Protein AF-B9SK43-F1 (afdb_monomer_lite)

Organism: Ricinus communis (NCBI:txid3988)

Radius of gyration: 31.74 Å; chains: 1; bounding box: 87×29×84 Å

Secondary structure (DSSP, 8-state):
------------------------------------------TTTHHHHHHHHHHHHHHHHHHHHHHHHHHHHHHHHSPPPHHHHHHHHHHHHT---SS---TTTTTS-GGGHHHHHHHHHHHHHHHS-------

pLDDT: mean 72.85, std 18.29, range [38.72, 96.38]

Sequence (135 aa):
MNATTNFIEDNNDPESDCDTNTDGGERNPLSSSKRDVEQQSSSSSSEEEEDEEEERVREASESAILRAFREDENRRNAPLSQENATRVIEAMRGISFSDYTPDWAGRVPQDQWIHRLRALRSQQQILSPNTSLHN

Structure (mmCIF, N/CA/C/O backbone):
data_AF-B9SK43-F1
#
_entry.id   AF-B9SK43-F1
#
loop_
_atom_site.group_PDB
_atom_site.id
_atom_site.type_symbol
_atom_site.label_atom_id
_atom_site.label_alt_id
_atom_site.label_comp_id
_atom_site.label_asym_id
_atom_site.label_entity_id
_atom_site.label_seq_id
_atom_site.pdbx_PDB_ins_code
_atom_site.Cartn_x
_atom_site.Cartn_y
_atom_site.Cartn_z
_atom_site.occupancy
_atom_site.B_iso_or_equiv
_atom_site.auth_seq_id
_atom_site.auth_comp_id
_atom_site.auth_asym_id
_atom_site.auth_atom_id
_atom_site.pdbx_PDB_model_num
ATOM 1 N N . MET A 1 1 ? -46.917 -17.818 -17.321 1.00 38.72 1 MET A N 1
ATOM 2 C CA . MET A 1 1 ? -46.640 -17.096 -18.583 1.00 38.72 1 MET A CA 1
ATOM 3 C C . MET A 1 1 ? -46.056 -15.759 -18.150 1.00 38.72 1 MET A C 1
ATOM 5 O O . MET A 1 1 ? -46.758 -15.080 -17.424 1.00 38.72 1 MET A O 1
ATOM 9 N N . ASN A 1 2 ? -44.813 -15.353 -18.375 1.00 51.56 2 ASN A N 1
ATOM 10 C CA . ASN A 1 2 ? -43.664 -15.785 -19.169 1.00 51.56 2 ASN A CA 1
ATOM 11 C C . ASN A 1 2 ? -42.396 -15.331 -18.407 1.00 51.56 2 ASN A C 1
ATOM 13 O O . ASN A 1 2 ? -42.328 -14.206 -17.926 1.00 51.56 2 ASN A O 1
ATOM 17 N N . ALA A 1 3 ? -41.413 -16.219 -18.260 1.00 46.12 3 ALA A N 1
ATOM 18 C CA . ALA A 1 3 ? -40.099 -15.863 -17.741 1.00 46.12 3 ALA A CA 1
ATOM 19 C C . ALA A 1 3 ? -39.274 -15.291 -18.898 1.00 46.12 3 ALA A C 1
ATOM 21 O O . ALA A 1 3 ? -39.024 -16.003 -19.868 1.00 46.12 3 ALA A O 1
ATOM 22 N N . THR A 1 4 ? -38.865 -14.028 -18.807 1.00 53.75 4 THR A N 1
ATOM 23 C CA . THR A 1 4 ? -37.894 -13.449 -19.741 1.00 53.75 4 THR A CA 1
ATOM 24 C C . THR A 1 4 ? -36.519 -13.533 -19.095 1.00 53.75 4 THR A C 1
ATOM 26 O O . THR A 1 4 ? -36.131 -12.687 -18.294 1.00 53.75 4 THR A O 1
ATOM 29 N N . THR A 1 5 ? -35.815 -14.613 -19.419 1.00 61.22 5 THR A N 1
ATOM 30 C CA . THR A 1 5 ? -34.363 -14.699 -19.301 1.00 61.22 5 THR A CA 1
ATOM 31 C C . THR A 1 5 ? -33.770 -13.920 -20.471 1.00 61.22 5 THR A C 1
ATOM 33 O O . THR A 1 5 ? -33.931 -14.320 -21.619 1.00 61.22 5 THR A O 1
ATOM 36 N N . ASN A 1 6 ? -33.138 -12.782 -20.192 1.00 62.97 6 ASN A N 1
ATOM 37 C CA . ASN A 1 6 ? -32.307 -12.093 -21.174 1.00 62.97 6 ASN A CA 1
ATOM 38 C C . ASN A 1 6 ? -30.853 -12.308 -20.768 1.00 62.97 6 ASN A C 1
ATOM 40 O O . ASN A 1 6 ? -30.247 -11.504 -20.064 1.00 62.97 6 ASN A O 1
ATOM 44 N N . PHE A 1 7 ? -30.352 -13.464 -21.187 1.00 55.09 7 PHE A N 1
ATOM 45 C CA . PHE A 1 7 ? -28.941 -13.774 -21.309 1.00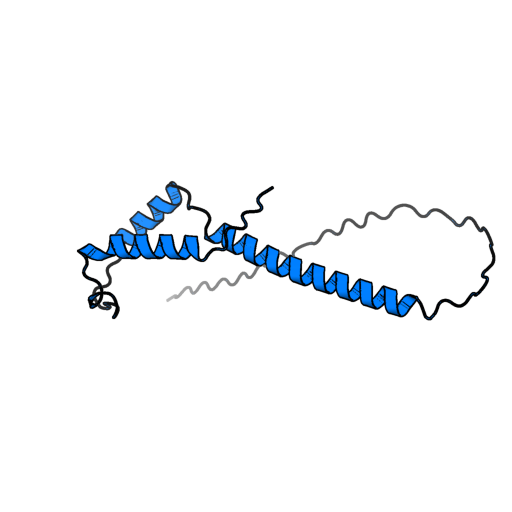 55.09 7 PHE A CA 1
ATOM 46 C C . PHE A 1 7 ? -28.447 -13.033 -22.556 1.00 55.09 7 PHE A C 1
ATOM 48 O O . PHE A 1 7 ? -28.763 -13.433 -23.674 1.00 55.09 7 PHE A O 1
ATOM 55 N N . ILE A 1 8 ? -27.778 -11.899 -22.367 1.00 61.72 8 ILE A N 1
ATOM 56 C CA . ILE A 1 8 ? -27.056 -11.215 -23.442 1.00 61.72 8 ILE A CA 1
ATOM 57 C C . ILE A 1 8 ? -25.579 -11.407 -23.125 1.00 61.72 8 ILE A C 1
ATOM 59 O O . ILE A 1 8 ? -24.981 -10.662 -22.351 1.00 61.72 8 ILE A O 1
ATOM 63 N N . GLU A 1 9 ? -25.042 -12.494 -23.673 1.00 62.62 9 GLU A N 1
ATOM 64 C CA . GLU A 1 9 ? -23.652 -12.546 -24.099 1.00 62.62 9 GLU A CA 1
ATOM 65 C C . GLU A 1 9 ? -23.506 -11.554 -25.250 1.00 62.62 9 GLU A C 1
ATOM 67 O O . GLU A 1 9 ? -24.025 -11.784 -26.335 1.00 62.62 9 GLU A O 1
ATOM 72 N N . ASP A 1 10 ? -22.794 -10.463 -25.007 1.00 58.03 10 ASP A N 1
ATOM 73 C CA . ASP A 1 10 ? -22.060 -9.778 -26.062 1.00 58.03 10 ASP A CA 1
ATOM 74 C C . ASP A 1 10 ? -20.619 -9.657 -25.566 1.00 58.03 10 ASP A C 1
ATOM 76 O O . ASP A 1 10 ? -20.196 -8.657 -24.986 1.00 58.03 10 ASP A O 1
ATOM 80 N N . ASN A 1 11 ? -19.871 -10.748 -25.759 1.00 63.91 11 ASN A N 1
ATOM 81 C CA . ASN A 1 11 ? -18.424 -10.682 -25.924 1.00 63.91 11 ASN A CA 1
ATOM 82 C C . ASN A 1 11 ? -18.170 -9.935 -27.233 1.00 63.91 11 ASN A C 1
ATOM 84 O O . ASN A 1 11 ? -17.990 -10.544 -28.283 1.00 63.91 11 ASN A O 1
ATOM 88 N N . ASN A 1 12 ? -18.222 -8.611 -27.168 1.00 60.72 12 ASN A N 1
ATOM 89 C CA . ASN A 1 12 ? -17.726 -7.761 -28.229 1.00 60.72 12 ASN A CA 1
ATOM 90 C C . ASN A 1 12 ? -16.335 -7.315 -27.785 1.00 60.72 12 ASN A C 1
ATOM 92 O O . ASN A 1 12 ? -16.181 -6.302 -27.106 1.00 60.72 12 ASN A O 1
ATOM 96 N N . ASP A 1 13 ? -15.359 -8.179 -28.053 1.00 62.16 13 ASP A N 1
ATOM 97 C CA . ASP A 1 13 ? -13.941 -7.846 -28.023 1.00 62.16 13 ASP A CA 1
ATOM 98 C C . ASP A 1 13 ? -13.688 -6.967 -29.253 1.00 62.16 13 ASP A C 1
ATOM 100 O O . ASP A 1 13 ? -13.789 -7.474 -30.375 1.00 62.16 13 ASP A O 1
ATOM 104 N N . PRO A 1 14 ? -13.492 -5.643 -29.113 1.00 66.25 14 PRO A N 1
ATOM 105 C CA . PRO A 1 14 ? -13.104 -4.852 -30.260 1.00 66.25 14 PRO A CA 1
ATOM 106 C C . PRO A 1 14 ? -11.684 -5.278 -30.626 1.00 66.25 14 PRO A C 1
ATOM 108 O O . PRO A 1 14 ? -10.734 -4.925 -29.928 1.00 66.25 14 PRO A O 1
ATOM 111 N N . GLU A 1 15 ? -11.580 -6.054 -31.709 1.00 63.50 15 GLU A N 1
ATOM 112 C CA . GLU A 1 15 ? -10.355 -6.318 -32.461 1.00 63.50 15 GLU A CA 1
ATOM 113 C C . GLU A 1 15 ? -9.440 -5.092 -32.356 1.00 63.50 15 GLU A C 1
ATOM 115 O O . GLU A 1 15 ? -9.763 -3.992 -32.811 1.00 63.50 15 GLU A O 1
ATOM 120 N N . SER A 1 16 ? -8.331 -5.267 -31.643 1.00 62.16 16 SER A N 1
ATOM 121 C CA . SER A 1 16 ? -7.291 -4.260 -31.535 1.00 62.16 16 SER A CA 1
ATOM 122 C C . SER A 1 16 ? -6.633 -4.146 -32.905 1.00 62.16 16 SER A C 1
ATOM 124 O O . SER A 1 16 ? -5.641 -4.827 -33.166 1.00 62.16 16 SER A O 1
ATOM 126 N N . ASP A 1 17 ? -7.171 -3.278 -33.759 1.00 62.00 17 ASP A N 1
ATOM 127 C CA . ASP A 1 17 ? -6.539 -2.843 -35.001 1.00 62.00 17 ASP A CA 1
ATOM 128 C C . ASP A 1 17 ? -5.198 -2.181 -34.655 1.00 62.00 17 ASP A C 1
ATOM 130 O O . ASP A 1 17 ? -5.093 -0.990 -34.352 1.00 62.00 17 ASP A O 1
ATOM 134 N N . CYS A 1 18 ? -4.132 -2.980 -34.638 1.00 59.94 18 CYS A N 1
ATOM 135 C CA . CYS A 1 18 ? -2.781 -2.461 -34.661 1.00 59.94 18 CYS A CA 1
ATOM 136 C C . CYS A 1 18 ? -2.532 -1.901 -36.065 1.00 59.94 18 CYS A C 1
ATOM 138 O O . CYS A 1 18 ? -2.024 -2.593 -36.947 1.00 59.94 18 CYS A O 1
ATOM 140 N N . ASP A 1 19 ? -2.888 -0.632 -36.267 1.00 54.50 19 ASP A N 1
ATOM 141 C CA . ASP A 1 19 ? -2.465 0.153 -37.422 1.00 54.50 19 ASP A CA 1
ATOM 142 C C . ASP A 1 19 ? -0.936 0.301 -37.391 1.00 54.50 19 ASP A C 1
ATOM 144 O O . ASP A 1 19 ? -0.361 1.295 -36.934 1.00 54.50 19 ASP A O 1
ATOM 148 N N . THR A 1 20 ? -0.236 -0.724 -37.876 1.00 61.38 20 THR A N 1
ATOM 149 C CA . THR A 1 20 ? 1.158 -0.600 -38.271 1.00 61.38 20 THR A CA 1
ATOM 150 C C . THR A 1 20 ? 1.185 0.323 -39.478 1.00 61.38 20 THR A C 1
ATOM 152 O O . THR A 1 20 ? 0.978 -0.115 -40.611 1.00 61.38 20 THR A O 1
ATOM 155 N N . ASN A 1 21 ? 1.442 1.609 -39.241 1.00 56.91 21 ASN A N 1
ATOM 156 C CA . ASN A 1 21 ? 1.820 2.551 -40.286 1.00 56.91 21 ASN A CA 1
ATOM 157 C C . ASN A 1 21 ? 3.168 2.108 -40.878 1.00 56.91 21 ASN A C 1
ATOM 159 O O . ASN A 1 21 ? 4.231 2.606 -40.517 1.00 56.91 21 ASN A O 1
ATOM 163 N N . THR A 1 22 ? 3.121 1.121 -41.769 1.00 55.47 22 THR A N 1
ATOM 164 C CA . THR A 1 22 ? 4.174 0.829 -42.736 1.00 55.47 22 THR A CA 1
ATOM 165 C C . THR A 1 22 ? 3.917 1.728 -43.937 1.00 55.47 22 THR A C 1
ATOM 167 O O . THR A 1 22 ? 3.379 1.304 -44.956 1.00 55.47 22 THR A O 1
ATOM 170 N N . ASP A 1 23 ? 4.250 3.012 -43.788 1.00 49.38 23 ASP A N 1
ATOM 171 C CA . ASP A 1 23 ? 4.271 3.928 -44.924 1.00 49.38 23 ASP A CA 1
ATOM 172 C C . ASP A 1 23 ? 5.460 3.562 -45.815 1.00 49.38 23 ASP A C 1
ATOM 174 O O . ASP A 1 23 ? 6.631 3.765 -45.486 1.00 49.38 23 ASP A O 1
ATOM 178 N N . GLY A 1 24 ? 5.130 2.897 -46.917 1.00 51.69 24 GLY A N 1
ATOM 179 C CA . GLY A 1 24 ? 6.046 2.557 -47.981 1.00 51.69 24 GLY A CA 1
ATOM 180 C C . GLY A 1 24 ? 6.213 3.723 -48.950 1.00 51.69 24 GLY A C 1
ATOM 181 O O . GLY A 1 24 ? 5.319 4.022 -49.733 1.00 51.69 24 GLY A O 1
ATOM 182 N N . GLY A 1 25 ? 7.420 4.273 -48.990 1.00 45.25 25 GLY A N 1
ATOM 183 C CA . GLY A 1 25 ? 7.949 5.110 -50.067 1.00 45.25 25 GLY A CA 1
ATOM 184 C C . GLY A 1 25 ? 9.378 5.500 -49.683 1.00 45.25 25 GLY A C 1
ATOM 185 O O . GLY A 1 25 ? 9.602 5.957 -48.579 1.00 45.25 25 GLY A O 1
ATOM 186 N N . GLU A 1 26 ? 10.438 5.293 -50.454 1.00 48.88 26 GLU A N 1
ATOM 187 C CA . GLU A 1 26 ? 10.560 5.227 -51.899 1.00 48.88 26 GLU A CA 1
ATOM 188 C C . GLU A 1 26 ? 11.718 4.290 -52.278 1.00 48.88 26 GLU A C 1
ATOM 190 O O . GLU A 1 26 ? 12.754 4.201 -51.617 1.00 48.88 26 GLU A O 1
ATOM 195 N N . ARG A 1 27 ? 11.538 3.581 -53.391 1.00 50.94 27 ARG A N 1
ATOM 196 C CA . ARG A 1 27 ? 12.574 2.778 -54.039 1.00 50.94 27 ARG A CA 1
ATOM 197 C C . ARG A 1 27 ? 13.626 3.718 -54.623 1.00 50.94 27 ARG A C 1
ATOM 199 O O . ARG A 1 27 ? 13.326 4.406 -55.594 1.00 50.94 27 ARG A O 1
ATOM 206 N N . ASN A 1 28 ? 14.856 3.686 -54.115 1.00 53.47 28 ASN A N 1
ATOM 207 C CA . ASN A 1 28 ? 15.990 4.293 -54.813 1.00 53.47 28 ASN A CA 1
ATOM 208 C C . ASN A 1 28 ? 16.762 3.207 -55.594 1.00 53.47 28 ASN A C 1
ATOM 210 O O . ASN A 1 28 ? 17.119 2.180 -55.010 1.00 53.47 28 ASN A O 1
ATOM 214 N N . PRO A 1 29 ? 16.979 3.370 -56.913 1.00 50.28 29 PRO A N 1
ATOM 215 C CA . PRO A 1 29 ? 17.584 2.346 -57.755 1.00 50.28 29 PRO A CA 1
ATOM 216 C C . PRO A 1 29 ? 19.106 2.257 -57.577 1.00 50.28 29 PRO A C 1
ATOM 218 O O . PRO A 1 29 ? 19.796 3.250 -57.364 1.00 50.28 29 PRO A O 1
ATOM 221 N N . LEU A 1 30 ? 19.593 1.021 -57.715 1.00 45.78 30 LEU A N 1
ATOM 222 C CA . LEU A 1 30 ? 20.981 0.568 -57.822 1.00 45.78 30 LEU A CA 1
ATOM 223 C C . LEU A 1 30 ? 21.982 1.628 -58.324 1.00 45.78 30 LEU A C 1
ATOM 225 O O . LEU A 1 30 ? 21.925 2.049 -59.477 1.00 45.78 30 LEU A O 1
ATOM 229 N N . SER A 1 31 ? 23.016 1.889 -57.521 1.00 46.69 31 SER A N 1
ATOM 230 C CA . SER A 1 31 ? 24.323 2.327 -58.017 1.00 46.69 31 SER A CA 1
ATOM 231 C C . SER A 1 31 ? 25.341 1.226 -57.736 1.00 46.69 31 SER A C 1
ATOM 233 O O . SER A 1 31 ? 25.798 1.052 -56.607 1.00 46.69 31 SER A O 1
ATOM 235 N N . SER A 1 32 ? 25.683 0.462 -58.775 1.00 48.53 32 SER A N 1
ATOM 236 C CA . SER A 1 32 ? 26.790 -0.490 -58.764 1.00 48.53 32 SER A CA 1
ATOM 237 C C . SER A 1 32 ? 28.108 0.207 -58.435 1.00 48.53 32 SER A C 1
ATOM 239 O O . SER A 1 32 ? 28.592 1.011 -59.225 1.00 48.53 32 SER A O 1
ATOM 241 N N . SER A 1 33 ? 28.742 -0.200 -57.339 1.00 43.75 33 SER A N 1
ATOM 242 C CA . SER A 1 33 ? 30.178 -0.016 -57.127 1.00 43.75 33 SER A CA 1
ATOM 243 C C . SER A 1 33 ? 30.759 -1.325 -56.610 1.00 43.75 33 SER A C 1
ATOM 245 O O . SER A 1 33 ? 30.674 -1.644 -55.429 1.00 43.75 33 SER A O 1
ATOM 247 N N . LYS A 1 34 ? 31.314 -2.100 -57.549 1.00 53.41 34 LYS A N 1
ATOM 248 C CA . LYS A 1 34 ? 32.217 -3.235 -57.319 1.00 53.41 34 LYS A CA 1
ATOM 249 C C . LYS A 1 34 ? 33.318 -2.814 -56.354 1.00 53.41 34 LYS A C 1
ATOM 251 O O . LYS A 1 34 ? 33.991 -1.855 -56.713 1.00 53.41 34 LYS A O 1
ATOM 256 N N . ARG A 1 35 ? 33.556 -3.534 -55.254 1.00 52.22 35 ARG A N 1
ATOM 257 C CA . ARG A 1 35 ? 34.890 -3.695 -54.645 1.00 52.22 35 ARG A CA 1
ATOM 258 C C . ARG A 1 35 ? 34.969 -5.034 -53.905 1.00 52.22 35 ARG A C 1
ATOM 260 O O . ARG A 1 35 ? 33.966 -5.545 -53.419 1.00 52.22 35 ARG A O 1
ATOM 267 N N . ASP A 1 36 ? 36.165 -5.587 -53.965 1.00 49.25 36 ASP A N 1
ATOM 268 C CA . ASP A 1 36 ? 36.577 -6.981 -53.852 1.00 4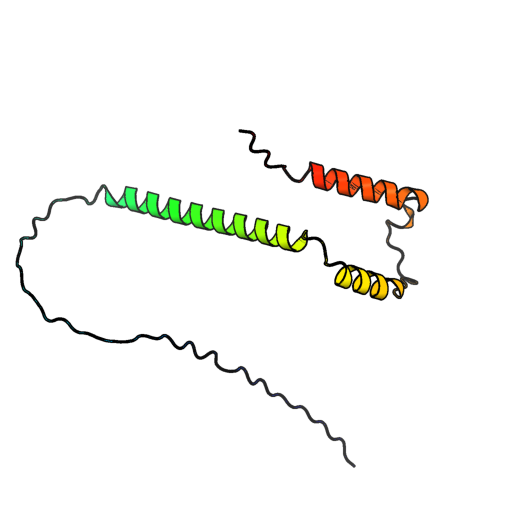9.25 36 ASP A CA 1
ATOM 269 C C . ASP A 1 36 ? 36.372 -7.613 -52.465 1.00 49.25 36 ASP A C 1
ATOM 271 O O . ASP A 1 36 ? 36.513 -6.955 -51.437 1.00 49.25 36 ASP A O 1
ATOM 275 N N . VAL A 1 37 ? 36.045 -8.912 -52.448 1.00 49.50 37 VAL A N 1
ATOM 276 C CA . VAL A 1 37 ? 35.930 -9.729 -51.230 1.00 49.50 37 VAL A CA 1
ATOM 277 C C . VAL A 1 37 ? 37.258 -10.456 -51.021 1.00 49.50 37 VAL A C 1
ATOM 279 O O . VAL A 1 37 ? 37.475 -11.532 -51.578 1.00 49.50 37 VAL A O 1
ATOM 282 N N . GLU A 1 38 ? 38.155 -9.870 -50.229 1.00 53.75 38 GLU A N 1
ATOM 283 C CA . GLU A 1 38 ? 39.238 -10.627 -49.599 1.00 53.75 38 GLU A CA 1
ATOM 284 C C . GLU A 1 38 ? 38.666 -11.369 -48.389 1.00 53.75 38 GLU A C 1
ATOM 286 O O . GLU A 1 38 ? 38.222 -10.776 -47.408 1.00 53.75 38 GLU A O 1
ATOM 291 N N . GLN A 1 39 ? 38.645 -12.697 -48.485 1.00 54.25 39 GLN A N 1
ATOM 292 C CA . GLN A 1 39 ? 38.391 -13.572 -47.351 1.00 54.25 39 GLN A CA 1
ATOM 293 C C . GLN A 1 39 ? 39.638 -13.582 -46.461 1.00 54.25 39 GLN A C 1
ATOM 295 O O . GLN A 1 39 ? 40.658 -14.162 -46.832 1.00 54.25 39 GLN A O 1
ATOM 300 N N . GLN A 1 40 ? 39.554 -12.982 -45.275 1.00 49.66 40 GLN A N 1
ATOM 301 C CA . GLN A 1 40 ? 40.506 -13.227 -44.194 1.00 49.66 40 GLN A CA 1
ATOM 302 C C . GLN A 1 40 ? 39.759 -13.629 -42.922 1.00 49.66 40 GLN A C 1
ATOM 304 O O . GLN A 1 40 ? 39.172 -12.811 -42.230 1.00 49.66 40 GLN A O 1
ATOM 309 N N . SER A 1 41 ? 39.789 -14.940 -42.677 1.00 58.78 41 SER A N 1
ATOM 310 C CA . SER A 1 41 ? 39.827 -15.620 -41.378 1.00 58.78 41 SER A CA 1
ATOM 311 C C . SER A 1 41 ? 39.675 -14.736 -40.128 1.00 58.78 41 SER A C 1
ATOM 313 O O . SER A 1 41 ? 40.660 -14.177 -39.648 1.00 58.78 41 SER A O 1
ATOM 315 N N . SER A 1 42 ? 38.488 -14.749 -39.515 1.00 56.16 42 SER A N 1
ATOM 316 C CA . SER A 1 42 ? 38.275 -14.296 -38.129 1.00 56.16 42 SER A CA 1
ATOM 317 C C . SER A 1 42 ? 37.255 -15.165 -37.377 1.00 56.16 42 SER A C 1
ATOM 319 O O . SER A 1 42 ? 36.473 -14.667 -36.581 1.00 56.16 42 SER A O 1
ATOM 321 N N . SER A 1 43 ? 37.240 -16.480 -37.613 1.00 56.19 43 SER A N 1
ATOM 322 C CA . SER A 1 43 ? 36.250 -17.388 -36.996 1.00 56.19 43 SER A CA 1
ATOM 323 C C . SER A 1 43 ? 36.516 -17.723 -35.519 1.00 56.19 43 SER A C 1
ATOM 325 O O . SER A 1 43 ? 35.799 -18.540 -34.965 1.00 56.19 43 SER A O 1
ATOM 327 N N . SER A 1 44 ? 37.544 -17.145 -34.890 1.00 53.97 44 SER A N 1
ATOM 328 C CA . SER A 1 44 ? 37.885 -17.408 -33.479 1.00 53.97 44 SER A CA 1
ATOM 329 C C . SER A 1 44 ? 37.650 -16.206 -32.559 1.00 53.97 44 SER A C 1
ATOM 331 O O . SER A 1 44 ? 37.861 -16.337 -31.364 1.00 53.97 44 SER A O 1
ATOM 333 N N . SER A 1 45 ? 37.255 -15.048 -33.102 1.00 53.50 45 SER A N 1
ATOM 334 C CA . SER A 1 45 ? 36.956 -13.834 -32.320 1.00 53.50 45 SER A CA 1
ATOM 335 C C . SER A 1 45 ? 35.451 -13.614 -32.145 1.00 53.50 45 SER A C 1
ATOM 337 O O . SER A 1 45 ? 35.044 -12.879 -31.260 1.00 53.50 45 SER A O 1
ATOM 339 N N . SER A 1 46 ? 34.622 -14.242 -32.988 1.00 58.38 46 SER A N 1
ATOM 340 C CA . SER A 1 46 ? 33.165 -14.068 -32.963 1.00 58.38 46 SER A CA 1
ATOM 341 C C . SER A 1 46 ? 32.472 -14.859 -31.854 1.00 58.38 46 SER A C 1
ATOM 343 O O . SER A 1 46 ? 31.434 -14.419 -31.389 1.00 58.38 46 SER A O 1
ATOM 345 N N . GLU A 1 47 ? 33.033 -15.990 -31.418 1.00 59.62 47 GLU A N 1
ATOM 346 C CA . GLU A 1 47 ? 32.451 -16.798 -30.331 1.00 59.62 47 GLU A CA 1
ATOM 347 C C . GLU A 1 47 ? 32.591 -16.096 -28.967 1.00 59.62 47 GLU A C 1
ATOM 349 O O . GLU A 1 47 ? 31.681 -16.155 -28.148 1.00 59.62 47 GLU A O 1
ATOM 354 N N . GLU A 1 48 ? 33.702 -15.384 -28.740 1.00 60.97 48 GLU A N 1
ATOM 355 C CA . GLU A 1 48 ? 33.908 -14.565 -27.534 1.00 60.97 48 GLU A CA 1
ATOM 356 C C . GLU A 1 48 ? 33.003 -13.318 -27.541 1.00 60.97 48 GLU A C 1
ATOM 358 O O . GLU A 1 48 ? 32.408 -12.984 -26.521 1.00 60.97 48 GLU A O 1
ATOM 363 N N . GLU A 1 49 ? 32.826 -12.664 -28.696 1.00 63.69 49 GLU A N 1
ATOM 364 C CA . GLU A 1 49 ? 31.908 -11.521 -28.840 1.00 63.69 49 GLU A CA 1
ATOM 365 C C . GLU A 1 49 ? 30.424 -11.916 -28.686 1.00 63.69 49 GLU A C 1
ATOM 367 O O . GLU A 1 49 ? 29.632 -11.128 -28.164 1.00 63.69 49 GLU A O 1
ATOM 372 N N . GLU A 1 50 ? 30.041 -13.123 -29.117 1.00 69.31 50 GLU A N 1
ATOM 373 C CA . GLU A 1 50 ? 28.683 -13.663 -28.959 1.00 69.31 50 GLU A CA 1
ATOM 374 C C . GLU A 1 50 ? 28.380 -13.999 -27.489 1.00 69.31 50 GLU A C 1
ATOM 376 O O . GLU A 1 50 ? 27.321 -13.621 -26.988 1.00 69.31 50 GLU A O 1
ATOM 381 N N . ASP A 1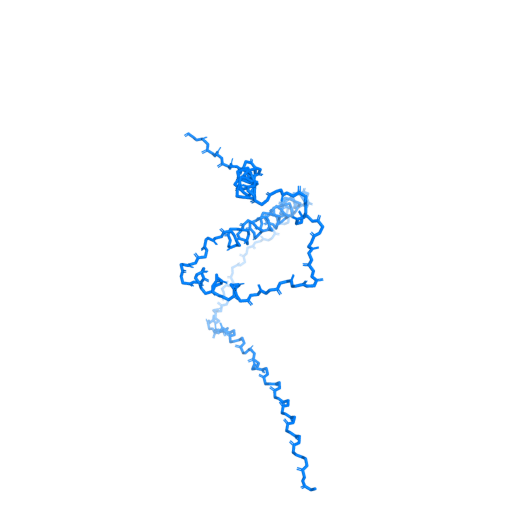 51 ? 29.324 -14.604 -26.758 1.00 73.75 51 ASP A N 1
ATOM 382 C CA . ASP A 1 51 ? 29.174 -14.887 -25.318 1.00 73.75 51 ASP A CA 1
ATOM 383 C C . ASP A 1 51 ? 29.089 -13.588 -24.486 1.00 73.75 51 ASP A C 1
ATOM 385 O O . ASP A 1 51 ? 28.248 -13.458 -23.591 1.00 73.75 51 ASP A O 1
ATOM 389 N N . GLU A 1 52 ? 29.873 -12.561 -24.840 1.00 80.44 52 GLU A N 1
ATOM 390 C CA . GLU A 1 52 ? 29.773 -11.221 -24.241 1.00 80.44 52 GLU A CA 1
ATOM 391 C C . GLU A 1 52 ? 28.427 -10.533 -24.540 1.00 80.44 52 GLU A C 1
ATOM 393 O O . GLU A 1 52 ? 27.897 -9.767 -23.724 1.00 80.44 52 GLU A O 1
ATOM 398 N N . GLU A 1 53 ? 27.845 -10.755 -25.720 1.00 80.56 53 GLU A N 1
ATOM 399 C CA . GLU A 1 53 ? 26.510 -10.257 -26.046 1.00 80.56 53 GLU A CA 1
ATOM 400 C C . GLU A 1 53 ? 25.424 -11.000 -25.259 1.00 80.56 53 GLU A C 1
ATOM 402 O O . GLU A 1 53 ? 24.556 -10.350 -24.666 1.00 80.56 53 GLU A O 1
ATOM 407 N N . GLU A 1 54 ? 25.503 -12.327 -25.165 1.00 82.62 54 GLU A N 1
ATOM 408 C CA . GLU A 1 54 ? 24.585 -13.135 -24.361 1.00 82.62 54 GLU A CA 1
ATOM 409 C C . GLU A 1 54 ? 24.632 -12.765 -22.873 1.00 82.62 54 GLU A C 1
ATOM 411 O O . GLU A 1 54 ? 23.583 -12.664 -22.224 1.00 82.62 54 GLU A O 1
ATOM 416 N N . GLU A 1 55 ? 25.822 -12.515 -22.323 1.00 84.56 55 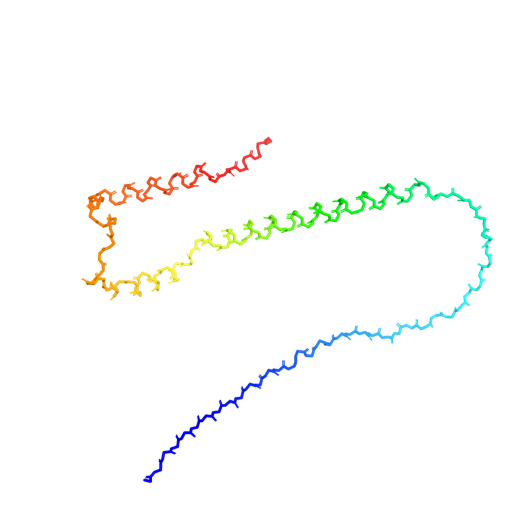GLU A N 1
ATOM 417 C CA . GLU A 1 55 ? 25.982 -12.069 -20.939 1.00 84.56 55 GLU A CA 1
ATOM 418 C C . GLU A 1 55 ? 25.365 -10.681 -20.720 1.00 84.56 55 GLU A C 1
ATOM 420 O O . GLU A 1 55 ? 24.609 -10.494 -19.761 1.00 84.56 55 GLU A O 1
ATOM 425 N N . ARG A 1 56 ? 25.568 -9.730 -21.643 1.00 87.56 56 ARG A N 1
ATOM 426 C CA . ARG A 1 56 ? 24.929 -8.402 -21.572 1.00 87.56 56 ARG A CA 1
ATOM 427 C C . ARG A 1 56 ? 23.410 -8.477 -21.672 1.00 87.56 56 ARG A C 1
ATOM 429 O O . ARG A 1 56 ? 22.715 -7.743 -20.966 1.00 87.56 56 ARG A O 1
ATOM 436 N N . VAL A 1 57 ? 22.872 -9.353 -22.520 1.00 91.19 57 VAL A N 1
ATOM 437 C CA . VAL A 1 57 ? 21.421 -9.580 -22.622 1.00 91.19 57 VAL A CA 1
ATOM 438 C C . VAL A 1 57 ? 20.885 -10.172 -21.318 1.00 91.19 57 VAL A C 1
ATOM 440 O O . VAL A 1 57 ? 19.848 -9.723 -20.818 1.00 91.19 57 VAL A O 1
ATOM 443 N N . ARG A 1 58 ? 21.607 -11.129 -20.724 1.00 90.44 58 ARG A N 1
ATOM 444 C CA . ARG A 1 58 ? 21.256 -11.727 -19.432 1.00 90.44 58 ARG A CA 1
ATOM 445 C C . ARG A 1 58 ? 21.256 -10.678 -18.320 1.00 90.44 58 ARG A C 1
ATOM 447 O O . ARG A 1 58 ? 20.229 -10.516 -17.663 1.00 90.44 58 ARG A O 1
ATOM 454 N N . GLU A 1 59 ? 22.320 -9.893 -18.176 1.00 92.00 59 GLU A N 1
ATOM 455 C CA . GLU A 1 59 ? 22.420 -8.832 -17.164 1.00 92.00 59 GLU A CA 1
ATOM 456 C C . GLU A 1 59 ? 21.347 -7.746 -17.352 1.00 92.00 59 GLU A C 1
ATOM 458 O O . GLU A 1 59 ? 20.718 -7.305 -16.382 1.00 92.00 59 GLU A O 1
ATOM 463 N N . ALA A 1 60 ? 21.075 -7.339 -18.597 1.00 93.81 60 ALA A N 1
ATOM 464 C CA . ALA A 1 60 ? 20.013 -6.386 -18.903 1.00 93.81 60 ALA A CA 1
ATOM 465 C C . ALA A 1 60 ? 18.631 -6.935 -18.516 1.00 93.81 60 ALA A C 1
ATOM 467 O O . ALA A 1 60 ? 17.809 -6.202 -17.957 1.00 93.81 60 ALA A O 1
ATOM 468 N N . SER A 1 61 ? 18.383 -8.225 -18.763 1.00 94.25 61 SER A N 1
ATOM 469 C CA . SER A 1 61 ? 17.127 -8.883 -18.396 1.00 94.25 61 SER A CA 1
ATOM 470 C C . SER A 1 61 ? 16.949 -8.989 -16.877 1.00 94.25 61 SER A C 1
ATOM 472 O O . SER A 1 61 ? 15.896 -8.619 -16.354 1.00 94.25 61 SER A O 1
ATOM 474 N N . GLU A 1 62 ? 17.990 -9.383 -16.141 1.00 96.12 62 GLU A N 1
ATOM 475 C CA . GLU A 1 62 ? 17.972 -9.446 -14.676 1.00 96.12 62 GLU A CA 1
ATOM 476 C C . GLU A 1 62 ? 17.781 -8.054 -14.061 1.00 96.12 62 GLU A C 1
ATOM 478 O O . GLU A 1 62 ? 16.952 -7.859 -13.166 1.00 96.12 62 GLU A O 1
ATOM 483 N N . SER A 1 63 ? 18.472 -7.050 -14.605 1.00 94.19 63 SER A N 1
ATOM 484 C CA . SER A 1 63 ? 18.326 -5.651 -14.200 1.00 94.19 63 SER A CA 1
ATOM 485 C C . SER A 1 63 ? 16.911 -5.124 -14.447 1.00 94.19 63 SER A C 1
ATOM 487 O O . SER A 1 63 ? 16.355 -4.418 -13.599 1.00 94.19 63 SER A O 1
ATOM 489 N N . ALA A 1 64 ? 16.295 -5.482 -15.577 1.00 94.69 64 ALA A N 1
ATOM 490 C CA . ALA A 1 64 ? 14.917 -5.115 -15.889 1.00 94.69 64 ALA A CA 1
ATOM 491 C C . ALA A 1 64 ? 13.923 -5.745 -14.901 1.00 94.69 64 ALA A C 1
ATOM 493 O O . ALA A 1 64 ? 13.026 -5.053 -14.412 1.00 94.69 64 ALA A O 1
ATOM 494 N N . ILE A 1 65 ? 14.120 -7.017 -14.539 1.00 95.56 65 ILE A N 1
ATOM 495 C CA . ILE A 1 65 ? 13.296 -7.717 -13.545 1.00 95.56 65 ILE A CA 1
ATOM 496 C C . ILE A 1 65 ? 13.396 -7.023 -12.180 1.00 95.56 65 ILE A C 1
ATOM 498 O O . ILE A 1 65 ? 12.377 -6.680 -11.575 1.00 95.56 65 ILE A O 1
ATOM 502 N N . LEU A 1 66 ? 14.614 -6.753 -11.703 1.00 95.81 66 LEU A N 1
ATOM 503 C CA . LEU A 1 66 ? 14.832 -6.076 -10.420 1.00 95.81 66 LEU A CA 1
ATOM 504 C C . LEU A 1 66 ? 14.220 -4.672 -10.397 1.00 95.81 66 LEU A C 1
ATOM 506 O O . LEU A 1 66 ? 13.649 -4.252 -9.384 1.00 95.81 66 LEU A O 1
ATOM 510 N N . ARG A 1 67 ? 14.318 -3.943 -11.512 1.00 94.56 67 ARG A N 1
ATOM 511 C CA . ARG A 1 67 ? 13.704 -2.624 -11.660 1.00 94.56 67 ARG A CA 1
ATOM 512 C C . ARG A 1 67 ? 12.181 -2.704 -11.590 1.00 94.56 67 ARG A C 1
ATOM 514 O O . ARG A 1 67 ? 11.592 -1.915 -10.856 1.00 94.56 67 ARG A O 1
ATOM 521 N N . ALA A 1 68 ? 11.569 -3.664 -12.280 1.00 94.81 68 ALA A N 1
ATOM 522 C CA . ALA A 1 68 ? 10.123 -3.860 -12.265 1.00 94.81 68 ALA A CA 1
ATOM 523 C C . ALA A 1 68 ? 9.602 -4.150 -10.848 1.00 94.81 68 ALA A C 1
ATOM 525 O O . ALA A 1 68 ? 8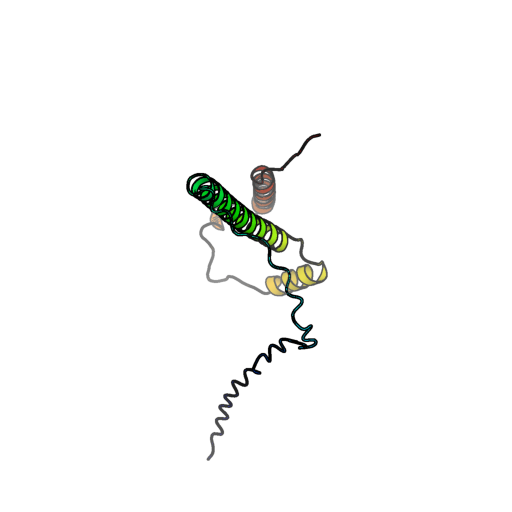.645 -3.517 -10.404 1.00 94.81 68 ALA A O 1
ATOM 526 N N . PHE A 1 69 ? 10.274 -5.028 -10.094 1.00 94.31 69 PHE A N 1
ATOM 527 C CA . PHE A 1 69 ? 9.908 -5.295 -8.698 1.00 94.31 69 PHE A CA 1
ATOM 528 C C . PHE A 1 69 ? 10.039 -4.059 -7.810 1.00 94.31 69 PHE A C 1
ATOM 530 O O . PHE A 1 69 ? 9.151 -3.773 -7.010 1.00 94.31 69 PHE A O 1
ATOM 537 N N . ARG A 1 70 ? 11.134 -3.305 -7.952 1.00 93.75 70 ARG A N 1
ATOM 538 C CA . ARG A 1 70 ? 11.348 -2.077 -7.178 1.00 93.75 70 ARG A CA 1
ATOM 539 C C . ARG A 1 70 ? 10.269 -1.035 -7.461 1.00 93.75 70 ARG A C 1
ATOM 541 O O . ARG A 1 70 ? 9.802 -0.371 -6.539 1.00 93.75 70 ARG A O 1
ATOM 548 N N . GLU A 1 71 ? 9.897 -0.872 -8.723 1.00 94.50 71 GLU A N 1
ATOM 549 C CA . GLU A 1 71 ? 8.870 0.077 -9.137 1.00 94.50 71 GLU A CA 1
ATOM 550 C C . GLU A 1 71 ? 7.478 -0.336 -8.649 1.00 94.50 71 GLU A C 1
ATOM 552 O O . GLU A 1 71 ? 6.741 0.507 -8.130 1.00 94.50 71 GLU A O 1
ATOM 557 N N . ASP A 1 72 ? 7.140 -1.627 -8.723 1.00 96.12 72 ASP A N 1
ATOM 558 C CA . ASP A 1 72 ? 5.880 -2.128 -8.170 1.00 96.12 72 ASP A CA 1
ATOM 559 C C . ASP A 1 72 ? 5.814 -1.932 -6.652 1.00 96.12 72 ASP A C 1
ATOM 561 O O . ASP A 1 72 ? 4.826 -1.408 -6.134 1.00 96.12 72 ASP A O 1
ATOM 565 N N . GLU A 1 73 ? 6.889 -2.258 -5.935 1.00 92.94 73 GLU A N 1
ATOM 566 C CA . GLU A 1 73 ? 6.969 -2.052 -4.490 1.00 92.94 73 GLU A CA 1
ATOM 567 C C . GLU A 1 73 ? 6.830 -0.563 -4.132 1.00 92.94 73 GLU A C 1
ATOM 569 O O . GLU A 1 73 ? 6.111 -0.202 -3.199 1.00 92.94 73 GLU A O 1
ATOM 574 N N . ASN A 1 74 ? 7.440 0.333 -4.916 1.00 93.00 74 ASN A N 1
ATOM 575 C CA . ASN A 1 74 ? 7.276 1.776 -4.749 1.00 93.00 74 ASN A CA 1
ATOM 576 C C . ASN A 1 74 ? 5.818 2.218 -4.954 1.00 93.00 74 ASN A C 1
ATOM 578 O O . ASN A 1 74 ? 5.293 2.999 -4.163 1.00 93.00 74 ASN A O 1
ATOM 582 N N . ARG A 1 75 ? 5.131 1.691 -5.972 1.00 93.56 75 ARG A N 1
ATOM 583 C CA . ARG A 1 75 ? 3.716 1.993 -6.237 1.00 93.56 75 ARG A CA 1
ATOM 584 C C . ARG A 1 75 ? 2.800 1.483 -5.124 1.00 93.56 75 ARG A C 1
ATOM 586 O O . ARG A 1 75 ? 1.836 2.158 -4.776 1.00 93.56 75 ARG A O 1
ATOM 593 N N . ARG A 1 76 ? 3.094 0.311 -4.555 1.00 92.38 76 ARG A N 1
ATOM 594 C CA . ARG A 1 76 ? 2.323 -0.290 -3.451 1.00 92.38 76 ARG A CA 1
ATOM 595 C C . ARG A 1 76 ? 2.538 0.426 -2.121 1.00 92.38 76 ARG A C 1
ATOM 597 O O . ARG A 1 76 ? 1.600 0.527 -1.334 1.00 92.38 76 ARG A O 1
ATOM 604 N N . ASN A 1 77 ? 3.746 0.935 -1.892 1.00 89.81 77 ASN A N 1
ATOM 605 C CA . ASN A 1 77 ? 4.090 1.709 -0.700 1.00 89.81 77 ASN A CA 1
ATOM 606 C C . ASN A 1 77 ? 3.779 3.202 -0.830 1.00 89.81 77 ASN A C 1
ATOM 608 O O . ASN A 1 77 ? 3.879 3.934 0.160 1.00 89.81 77 ASN A O 1
ATOM 612 N N . ALA A 1 78 ? 3.402 3.666 -2.024 1.00 91.62 78 ALA A N 1
ATOM 613 C CA . ALA A 1 78 ? 3.016 5.046 -2.237 1.00 91.62 78 ALA A CA 1
ATOM 614 C C . ALA A 1 78 ? 1.843 5.408 -1.307 1.00 91.62 78 ALA A C 1
ATOM 616 O O . ALA A 1 78 ? 0.856 4.667 -1.224 1.00 91.62 78 ALA A O 1
ATOM 617 N N . PRO A 1 79 ? 1.927 6.540 -0.586 1.00 90.44 79 PRO A N 1
ATOM 618 C CA . PRO A 1 79 ? 0.857 6.953 0.302 1.00 90.44 79 PRO A CA 1
ATOM 619 C C . PRO A 1 79 ? -0.432 7.159 -0.496 1.00 90.44 79 PRO A C 1
ATOM 621 O O . PRO A 1 79 ? -0.435 7.775 -1.563 1.00 90.44 79 PRO A O 1
ATOM 624 N N . LEU A 1 80 ? -1.545 6.657 0.041 1.00 92.00 80 LEU A N 1
ATOM 625 C CA . LEU A 1 80 ? -2.858 6.903 -0.547 1.00 92.00 80 LEU A CA 1
ATOM 626 C C . LEU A 1 80 ? -3.170 8.403 -0.516 1.00 92.00 80 LEU A C 1
ATOM 628 O O . LEU A 1 80 ? -2.835 9.099 0.446 1.00 92.00 80 LEU A O 1
ATOM 632 N N . SER A 1 81 ? -3.864 8.892 -1.548 1.00 93.56 81 SER A N 1
ATOM 633 C CA . SER A 1 81 ? -4.419 10.245 -1.519 1.00 93.56 81 SER A CA 1
ATOM 634 C C . SER A 1 81 ? -5.365 10.395 -0.325 1.00 93.56 81 SER A C 1
ATOM 636 O O . SER A 1 81 ? -6.007 9.430 0.104 1.00 93.56 81 SER A O 1
ATOM 638 N N . GLN A 1 82 ? -5.466 11.610 0.217 1.00 95.25 82 GLN A N 1
ATOM 639 C CA . GLN A 1 82 ? -6.281 11.864 1.406 1.00 95.25 82 GLN A CA 1
ATOM 640 C C . GLN A 1 82 ? -7.740 11.434 1.204 1.00 95.25 82 GLN A C 1
ATOM 642 O O . GLN A 1 82 ? -8.318 10.793 2.078 1.00 95.25 82 GLN A O 1
ATOM 647 N N . GLU A 1 83 ? -8.305 11.710 0.030 1.00 96.38 83 GLU A N 1
ATOM 648 C CA . GLU A 1 83 ? -9.655 11.287 -0.336 1.00 96.38 83 GLU A CA 1
ATOM 649 C C . GLU A 1 83 ? -9.803 9.756 -0.315 1.00 96.38 83 GLU A C 1
ATOM 651 O O . GLU A 1 83 ? -10.694 9.227 0.355 1.00 96.38 83 GLU A O 1
ATOM 656 N N . ASN A 1 84 ? -8.901 9.024 -0.973 1.00 94.31 84 ASN A N 1
ATOM 657 C CA . ASN A 1 84 ? -8.957 7.561 -1.004 1.00 94.31 84 ASN A CA 1
ATOM 658 C C . ASN A 1 84 ? -8.785 6.963 0.396 1.00 94.31 84 ASN A C 1
ATOM 660 O O . ASN A 1 84 ? -9.508 6.037 0.760 1.00 94.31 84 ASN A O 1
ATOM 664 N N . ALA A 1 85 ? -7.890 7.526 1.210 1.00 95.69 85 ALA A N 1
ATOM 665 C CA . ALA A 1 85 ? -7.714 7.113 2.596 1.00 95.69 85 ALA A CA 1
ATOM 666 C C . ALA A 1 85 ? -9.002 7.304 3.414 1.00 95.69 85 ALA A C 1
ATOM 668 O O . ALA A 1 85 ? -9.408 6.393 4.135 1.00 95.69 85 ALA A O 1
ATOM 669 N N . THR A 1 86 ? -9.684 8.448 3.272 1.00 95.44 86 THR A N 1
ATOM 670 C CA . THR A 1 86 ? -10.958 8.693 3.970 1.00 95.44 86 THR A CA 1
ATOM 671 C C . THR A 1 86 ? -12.050 7.718 3.543 1.00 95.44 86 THR A C 1
ATOM 673 O O . THR A 1 86 ? -12.690 7.122 4.407 1.00 95.44 86 THR A O 1
ATOM 676 N N . ARG A 1 87 ? -12.193 7.460 2.237 1.00 95.69 87 ARG A N 1
ATOM 677 C CA . ARG A 1 87 ? -13.161 6.489 1.704 1.00 95.69 87 ARG A CA 1
ATOM 678 C C . ARG A 1 87 ? -12.928 5.086 2.273 1.00 95.69 87 ARG A C 1
ATOM 680 O O . ARG A 1 87 ? -13.879 4.419 2.669 1.00 95.69 87 ARG A O 1
ATOM 687 N N . VAL A 1 88 ? -11.667 4.654 2.369 1.00 95.00 88 VAL A N 1
ATOM 688 C CA . VAL A 1 88 ? -11.308 3.358 2.970 1.00 95.00 88 VAL A CA 1
ATOM 689 C C . VAL A 1 88 ? -11.655 3.324 4.458 1.00 95.00 88 VAL A C 1
ATOM 691 O O . VAL A 1 88 ? -12.264 2.361 4.915 1.00 95.00 88 VAL A O 1
ATOM 694 N N . ILE A 1 89 ? -11.314 4.368 5.221 1.00 94.38 89 ILE A N 1
ATOM 695 C CA . ILE A 1 89 ? -11.634 4.437 6.656 1.00 94.38 89 ILE A CA 1
ATOM 696 C C . ILE A 1 89 ? -13.149 4.356 6.879 1.00 94.38 89 ILE A C 1
ATOM 698 O O . ILE A 1 89 ? -13.600 3.617 7.755 1.00 94.38 89 ILE A O 1
ATOM 702 N N . GLU A 1 90 ? -13.941 5.081 6.090 1.00 95.00 90 GLU A N 1
ATOM 703 C CA . GLU A 1 90 ? -15.401 5.070 6.197 1.00 95.00 90 GLU A CA 1
ATOM 704 C C . GLU A 1 90 ? -16.005 3.712 5.838 1.00 95.00 90 GLU A C 1
ATOM 706 O O . GLU A 1 90 ? -16.850 3.215 6.586 1.00 95.00 90 GLU A O 1
ATOM 711 N N . ALA A 1 91 ? -15.534 3.083 4.757 1.00 94.88 91 ALA A N 1
ATOM 712 C CA . ALA A 1 91 ? -15.970 1.747 4.357 1.00 94.88 91 ALA A CA 1
ATOM 713 C C . ALA A 1 91 ? -15.644 0.695 5.432 1.00 94.88 91 ALA A C 1
ATOM 715 O O . ALA A 1 91 ? -16.486 -0.133 5.774 1.00 94.88 91 ALA A O 1
ATOM 716 N N . MET A 1 92 ? -14.443 0.761 6.016 1.00 91.81 92 MET A N 1
ATOM 717 C CA . MET A 1 92 ? -13.994 -0.191 7.035 1.00 91.81 92 MET A CA 1
ATOM 718 C C . MET A 1 92 ? -14.697 -0.002 8.384 1.00 91.81 92 MET A C 1
ATOM 720 O O . MET A 1 92 ? -14.872 -0.973 9.117 1.00 91.81 92 MET A O 1
ATOM 724 N N . ARG A 1 93 ? -15.142 1.217 8.723 1.00 90.75 93 ARG A N 1
ATOM 725 C CA . ARG A 1 93 ? -15.807 1.512 10.007 1.00 90.75 93 ARG A CA 1
ATOM 726 C C . ARG A 1 93 ? -17.104 0.716 10.217 1.00 90.75 93 ARG A C 1
ATOM 728 O O . ARG A 1 93 ? -17.504 0.519 11.359 1.00 90.75 93 ARG A O 1
ATOM 735 N N . GLY A 1 94 ? -17.764 0.286 9.139 1.00 81.56 94 GLY A N 1
ATOM 736 C CA . GLY A 1 94 ? -19.005 -0.497 9.188 1.00 81.56 94 GLY A CA 1
ATOM 737 C C . GLY A 1 94 ? -18.815 -2.015 9.268 1.00 81.56 94 GLY A C 1
ATOM 738 O O . GLY A 1 94 ? -19.805 -2.737 9.365 1.00 81.56 94 GLY A O 1
ATOM 739 N N . ILE A 1 95 ? -17.577 -2.515 9.210 1.00 84.31 95 ILE A N 1
ATOM 740 C CA . ILE A 1 95 ? -17.293 -3.954 9.196 1.00 84.31 95 ILE A CA 1
ATOM 741 C C . ILE A 1 95 ? -17.210 -4.468 10.637 1.00 84.31 95 ILE A C 1
ATOM 743 O O . ILE A 1 95 ? -16.425 -3.965 11.440 1.00 84.31 95 ILE A O 1
ATOM 747 N N . SER A 1 96 ? -18.004 -5.492 10.958 1.00 81.25 96 SER A N 1
ATOM 748 C CA . SER A 1 96 ? -17.988 -6.175 12.256 1.00 81.25 96 SER A CA 1
ATOM 749 C C . SER A 1 96 ? -17.595 -7.639 12.073 1.00 81.25 96 SER A C 1
ATOM 751 O O . SER A 1 96 ? -18.140 -8.325 11.211 1.00 81.25 96 SER A O 1
ATOM 753 N N . PHE A 1 97 ? -16.653 -8.117 12.886 1.00 75.81 97 PHE A N 1
ATOM 754 C CA . PHE A 1 97 ? -16.158 -9.496 12.869 1.00 75.81 97 PHE A CA 1
ATOM 755 C C . PHE A 1 97 ? -16.698 -10.255 14.090 1.00 75.81 97 PHE A C 1
ATOM 757 O O . PHE A 1 97 ? -15.942 -10.605 14.993 1.00 75.81 97 PHE A O 1
ATOM 764 N N . SER A 1 98 ? -18.019 -10.454 14.163 1.00 76.81 98 SER A N 1
ATOM 765 C CA . SER A 1 98 ? -18.673 -11.044 15.346 1.00 76.81 98 SER A CA 1
ATOM 766 C C . SER A 1 98 ? -18.312 -12.514 15.580 1.00 76.81 98 SER A C 1
ATOM 768 O O . SER A 1 98 ? -18.252 -12.945 16.728 1.00 76.81 98 SER A O 1
ATOM 770 N N . ASP A 1 99 ? -18.027 -13.256 14.508 1.00 80.56 99 ASP A N 1
ATOM 771 C CA . ASP A 1 99 ? -17.916 -14.723 14.557 1.00 80.56 99 ASP A CA 1
ATOM 772 C C . ASP A 1 99 ? -16.479 -15.224 14.335 1.00 80.56 99 ASP A C 1
ATOM 774 O O . ASP A 1 99 ? -16.222 -16.426 14.346 1.00 80.56 99 ASP A O 1
ATOM 778 N N . TYR A 1 100 ? -15.524 -14.308 14.137 1.00 78.94 100 TYR A N 1
ATOM 779 C CA . TYR A 1 100 ? -14.116 -14.641 13.942 1.00 78.94 100 TYR A CA 1
ATOM 780 C C . TYR A 1 100 ? -13.216 -13.674 14.707 1.00 78.94 100 TYR A C 1
ATOM 782 O O . TYR A 1 100 ? -12.911 -12.572 14.250 1.00 78.94 100 TYR A O 1
ATOM 790 N N . THR A 1 101 ? -12.753 -14.115 15.875 1.00 79.81 101 THR A N 1
ATOM 791 C CA . THR A 1 101 ? -11.641 -13.482 16.582 1.00 79.81 101 THR A CA 1
ATOM 792 C C . THR A 1 101 ? -10.350 -14.185 16.179 1.00 79.81 101 THR A C 1
ATOM 794 O O . THR A 1 101 ? -10.182 -15.358 16.518 1.00 79.81 101 THR A O 1
ATOM 797 N N . PRO A 1 102 ? -9.423 -13.513 15.479 1.00 80.44 102 PRO A N 1
ATOM 798 C CA . PRO A 1 102 ? -8.152 -14.123 15.125 1.00 80.44 102 PRO A CA 1
ATOM 799 C C . PRO A 1 102 ? -7.369 -14.550 16.373 1.00 80.44 102 PRO A C 1
ATOM 801 O O . PRO A 1 102 ? -7.370 -13.835 17.374 1.00 80.44 102 PRO A O 1
ATOM 804 N N . ASP A 1 103 ? -6.599 -15.636 16.288 1.00 81.69 103 ASP A N 1
ATOM 805 C CA . ASP A 1 103 ? -5.790 -16.162 17.405 1.00 81.69 103 ASP A CA 1
ATOM 806 C C . ASP A 1 103 ? -4.788 -15.157 17.994 1.00 81.69 103 ASP A C 1
ATOM 808 O O . ASP A 1 103 ? -4.271 -15.350 19.097 1.00 81.69 103 ASP A O 1
ATOM 812 N N . TRP A 1 104 ? -4.462 -14.095 17.256 1.00 79.81 104 TRP A N 1
ATOM 813 C CA . TRP A 1 104 ? -3.598 -13.016 17.721 1.00 79.81 104 TRP A CA 1
ATOM 814 C C . TRP A 1 104 ? -4.339 -11.957 18.548 1.00 79.81 104 TRP A C 1
ATOM 816 O O . TRP A 1 104 ? -3.694 -11.274 19.345 1.00 79.81 104 TRP A O 1
ATOM 826 N N . ALA A 1 105 ? -5.664 -11.830 18.413 1.00 77.81 105 ALA A N 1
ATOM 827 C CA . ALA A 1 105 ? -6.457 -10.781 19.058 1.00 77.81 105 ALA A CA 1
ATOM 828 C C . ALA A 1 105 ? -6.428 -10.884 20.592 1.00 77.81 105 ALA A C 1
ATOM 830 O O . ALA A 1 105 ? -6.452 -9.865 21.274 1.00 77.81 105 ALA A O 1
ATOM 831 N N . GLY A 1 106 ? -6.290 -12.100 21.133 1.00 79.94 106 GLY A N 1
ATOM 832 C CA . GLY A 1 106 ? -6.118 -12.339 22.571 1.00 79.94 106 GLY A CA 1
ATOM 833 C C . GLY A 1 106 ? -4.667 -12.312 23.069 1.00 79.94 106 GLY A C 1
ATOM 834 O O . GLY A 1 106 ? -4.439 -12.394 24.272 1.00 79.94 106 GLY A O 1
ATOM 835 N N . ARG A 1 107 ? -3.667 -12.228 22.178 1.00 86.12 107 ARG A N 1
ATOM 836 C CA . ARG A 1 107 ? -2.239 -12.331 22.549 1.00 86.12 107 ARG A CA 1
ATOM 837 C C . ARG A 1 107 ? -1.593 -10.989 22.855 1.00 86.12 107 ARG A C 1
ATOM 839 O O . ARG A 1 107 ? -0.616 -10.944 23.597 1.00 86.12 107 ARG A O 1
ATOM 846 N N . VAL A 1 108 ? -2.098 -9.913 22.257 1.00 83.19 108 VAL A N 1
ATOM 847 C CA . VAL A 1 108 ? -1.571 -8.564 22.469 1.00 83.19 108 VAL A CA 1
ATOM 848 C C . VAL A 1 108 ? -2.624 -7.750 23.216 1.00 83.19 108 VAL A C 1
ATOM 850 O O . VAL A 1 108 ? -3.699 -7.533 22.655 1.00 83.19 108 VAL A O 1
ATOM 853 N N . PRO A 1 109 ? -2.334 -7.278 24.442 1.00 87.12 109 PRO A N 1
ATOM 854 C CA . PRO A 1 109 ? -3.208 -6.353 25.155 1.00 87.12 109 PRO A CA 1
ATOM 855 C C . PRO A 1 109 ? -3.536 -5.120 24.299 1.00 87.12 109 PRO A C 1
ATOM 857 O O . PRO A 1 109 ? -2.665 -4.598 23.596 1.00 87.12 109 PRO A O 1
ATOM 860 N N . GLN A 1 110 ? -4.795 -4.675 24.324 1.00 82.56 110 GLN A N 1
ATOM 861 C CA . GLN A 1 110 ? -5.311 -3.635 23.423 1.00 82.56 110 GLN A CA 1
ATOM 862 C C . GLN A 1 110 ? -4.568 -2.296 23.564 1.00 82.56 110 GLN A C 1
ATOM 864 O O . GLN A 1 110 ? -4.311 -1.609 22.575 1.00 82.56 110 GLN A O 1
ATOM 869 N N . ASP A 1 111 ? -4.159 -1.954 24.783 1.00 89.31 111 ASP A N 1
ATOM 870 C CA . ASP A 1 111 ? -3.341 -0.789 25.127 1.00 89.31 111 ASP A CA 1
ATOM 871 C C . ASP A 1 111 ? -1.967 -0.793 24.433 1.00 89.31 111 ASP A C 1
ATOM 873 O O . ASP A 1 111 ? -1.387 0.261 24.167 1.00 89.31 111 ASP A O 1
ATOM 877 N N . GLN A 1 112 ? -1.465 -1.969 24.052 1.00 88.94 112 GLN A N 1
ATOM 878 C CA . GLN A 1 112 ? -0.153 -2.124 23.426 1.00 88.94 112 GLN A CA 1
ATOM 879 C C . GLN A 1 112 ? -0.195 -2.186 21.894 1.00 88.94 112 GLN A C 1
ATOM 881 O O . GLN A 1 112 ? 0.863 -2.178 21.256 1.00 88.94 112 GLN A O 1
ATOM 886 N N . TRP A 1 113 ? -1.376 -2.203 21.266 1.00 87.06 113 TRP A N 1
ATOM 887 C CA . TRP A 1 113 ? -1.499 -2.352 19.808 1.00 87.06 113 TRP A CA 1
ATOM 888 C C . TRP A 1 113 ? -0.792 -1.240 19.038 1.00 87.06 113 TRP A C 1
ATOM 890 O O . TRP A 1 113 ? -0.011 -1.512 18.126 1.00 87.06 113 TRP A O 1
ATOM 900 N N . ILE A 1 114 ? -1.002 0.019 19.431 1.00 89.56 114 ILE A N 1
ATOM 901 C CA . ILE A 1 114 ? -0.384 1.168 18.755 1.00 89.56 114 ILE A CA 1
ATOM 902 C C . ILE A 1 114 ? 1.138 1.140 18.909 1.00 89.56 114 ILE A C 1
ATOM 904 O O . ILE A 1 114 ? 1.861 1.389 17.941 1.00 89.56 114 ILE A O 1
ATOM 908 N N . HIS A 1 115 ? 1.632 0.788 20.098 1.00 90.62 115 HIS A N 1
ATOM 909 C CA . HIS A 1 115 ? 3.063 0.649 20.359 1.00 90.62 115 HIS A CA 1
ATOM 910 C C . HIS A 1 115 ? 3.680 -0.461 19.504 1.00 90.62 115 HIS A C 1
ATOM 912 O O . HIS A 1 115 ? 4.721 -0.246 18.880 1.00 90.62 115 HIS A O 1
ATOM 918 N N . ARG A 1 116 ? 3.004 -1.610 19.390 1.00 86.00 116 ARG A N 1
ATOM 919 C CA . ARG A 1 116 ? 3.459 -2.726 18.559 1.00 86.00 116 ARG A CA 1
ATOM 920 C C . ARG A 1 116 ? 3.444 -2.385 17.070 1.00 86.00 116 ARG A C 1
ATOM 922 O O . ARG A 1 116 ? 4.428 -2.653 16.389 1.00 86.00 116 ARG A O 1
ATOM 929 N N . LEU A 1 117 ? 2.383 -1.751 16.568 1.00 88.31 117 LEU A N 1
ATOM 930 C CA . LEU A 1 117 ? 2.297 -1.307 15.171 1.00 88.31 117 LEU A CA 1
ATOM 931 C C . LEU A 1 117 ? 3.359 -0.260 14.831 1.00 88.31 117 LEU A C 1
ATOM 933 O O . LEU A 1 117 ? 3.913 -0.268 13.732 1.00 88.31 117 LEU A O 1
ATOM 937 N N . ARG A 1 118 ? 3.655 0.654 15.761 1.00 89.25 118 ARG A N 1
ATOM 938 C CA . ARG A 1 118 ? 4.743 1.621 15.590 1.00 89.25 118 ARG A CA 1
ATOM 939 C C . ARG A 1 118 ? 6.094 0.907 15.531 1.00 89.25 118 ARG A C 1
ATOM 941 O O . ARG A 1 118 ? 6.851 1.170 14.607 1.00 89.25 118 ARG A O 1
ATOM 948 N N . ALA A 1 119 ? 6.347 -0.038 16.438 1.00 88.62 119 ALA A N 1
ATOM 949 C CA . ALA A 1 119 ? 7.576 -0.829 16.439 1.00 88.62 119 ALA A CA 1
ATOM 950 C C . ALA A 1 119 ? 7.754 -1.645 15.145 1.00 88.62 119 ALA A C 1
ATOM 952 O O . ALA A 1 119 ? 8.844 -1.653 14.584 1.00 88.62 119 ALA A O 1
ATOM 953 N N . LEU A 1 120 ? 6.690 -2.275 14.634 1.00 85.69 120 LEU A N 1
ATOM 954 C CA . LEU A 1 120 ? 6.729 -3.023 13.371 1.00 85.69 120 LEU A CA 1
ATOM 955 C C . LEU A 1 120 ? 7.050 -2.123 12.173 1.00 85.69 120 LEU A C 1
ATOM 957 O O . LEU A 1 120 ? 7.891 -2.485 11.356 1.00 85.69 120 LEU A O 1
ATOM 961 N N . ARG A 1 121 ? 6.438 -0.933 12.093 1.00 82.62 121 ARG A N 1
ATOM 962 C CA . ARG A 1 121 ? 6.763 0.049 11.046 1.00 82.62 121 ARG A CA 1
ATOM 963 C C . ARG A 1 121 ? 8.214 0.507 11.122 1.00 82.62 121 ARG A C 1
ATOM 965 O O . ARG A 1 121 ? 8.879 0.564 10.096 1.00 82.62 121 ARG A O 1
ATOM 972 N N . SER A 1 122 ? 8.723 0.769 12.325 1.00 80.25 122 SER A N 1
ATOM 973 C CA . SER A 1 122 ? 10.135 1.104 12.511 1.00 80.25 122 SER A CA 1
ATOM 974 C C . SER A 1 122 ? 11.051 -0.043 12.080 1.00 80.25 122 SER A C 1
ATOM 976 O O . SER A 1 122 ? 12.034 0.203 11.398 1.00 80.25 122 SER A O 1
ATOM 978 N N . GLN A 1 123 ? 10.722 -1.299 12.395 1.00 79.31 123 GLN A N 1
ATOM 979 C CA . GLN A 1 123 ? 11.521 -2.447 11.952 1.00 79.31 123 GLN A CA 1
ATOM 980 C C . GLN A 1 123 ? 11.477 -2.663 10.434 1.00 79.31 123 GLN A C 1
ATOM 982 O O . GLN A 1 123 ? 12.518 -2.936 9.847 1.00 79.31 123 GLN A O 1
ATOM 987 N N . GLN A 1 124 ? 10.329 -2.477 9.776 1.00 67.69 124 GLN A N 1
ATOM 988 C CA . GLN A 1 124 ? 10.250 -2.531 8.308 1.00 67.69 124 GLN A CA 1
ATOM 989 C C . GLN A 1 124 ? 11.082 -1.431 7.635 1.00 67.69 124 GLN A C 1
ATOM 991 O O . GLN A 1 124 ? 11.717 -1.682 6.613 1.00 67.69 124 GLN A O 1
ATOM 996 N N . GLN A 1 125 ? 11.147 -0.236 8.228 1.00 61.47 125 GLN A N 1
ATOM 997 C CA . GLN A 1 125 ? 12.021 0.836 7.741 1.00 61.47 125 GLN A CA 1
ATOM 998 C C . GLN A 1 125 ? 13.512 0.533 7.946 1.00 61.47 125 GLN A C 1
ATOM 1000 O O . GLN A 1 125 ? 14.328 0.982 7.151 1.00 61.47 125 GLN A O 1
ATOM 1005 N N . ILE A 1 126 ? 13.873 -0.233 8.982 1.00 56.84 126 ILE A N 1
ATOM 1006 C CA . ILE A 1 126 ? 15.264 -0.642 9.246 1.00 56.84 126 ILE A CA 1
ATOM 1007 C C . ILE A 1 126 ? 15.685 -1.817 8.341 1.00 56.84 126 ILE A C 1
ATOM 1009 O O . ILE A 1 126 ? 16.852 -1.919 7.978 1.00 56.84 126 ILE A O 1
ATOM 1013 N N . LEU A 1 127 ? 14.748 -2.696 7.965 1.00 54.62 127 LEU A N 1
ATOM 1014 C CA . LEU A 1 127 ? 14.989 -3.854 7.089 1.00 54.62 127 LEU A CA 1
ATOM 1015 C C . LEU A 1 127 ? 14.859 -3.538 5.592 1.00 54.62 127 LEU A C 1
ATOM 1017 O O . LEU A 1 127 ? 15.230 -4.365 4.763 1.00 54.62 127 LEU A O 1
ATOM 1021 N N . SER A 1 128 ? 14.366 -2.350 5.241 1.00 50.44 128 SER A N 1
ATOM 1022 C CA . SER A 1 128 ? 14.553 -1.795 3.903 1.00 50.44 128 SER A CA 1
ATOM 1023 C C . SER A 1 128 ? 15.993 -1.283 3.842 1.00 50.44 128 SER A C 1
ATOM 1025 O O . SER A 1 128 ? 16.304 -0.346 4.582 1.00 50.44 128 SER A O 1
ATOM 1027 N N . PRO A 1 129 ? 16.903 -1.867 3.039 1.00 51.25 129 PRO A N 1
ATOM 1028 C CA . PRO A 1 129 ? 18.244 -1.325 2.915 1.00 51.25 129 PRO A CA 1
ATOM 1029 C C . PRO A 1 129 ? 18.109 0.072 2.314 1.00 51.25 129 PRO A C 1
ATOM 1031 O O . PRO A 1 129 ? 17.841 0.238 1.125 1.00 51.25 129 PRO A O 1
ATOM 1034 N N . ASN A 1 130 ? 18.257 1.085 3.165 1.00 45.78 130 ASN A N 1
ATOM 1035 C CA . ASN A 1 130 ? 18.548 2.438 2.737 1.00 45.78 130 ASN A CA 1
ATOM 1036 C C . ASN A 1 130 ? 19.781 2.331 1.837 1.00 45.78 130 ASN A C 1
ATOM 1038 O O . ASN 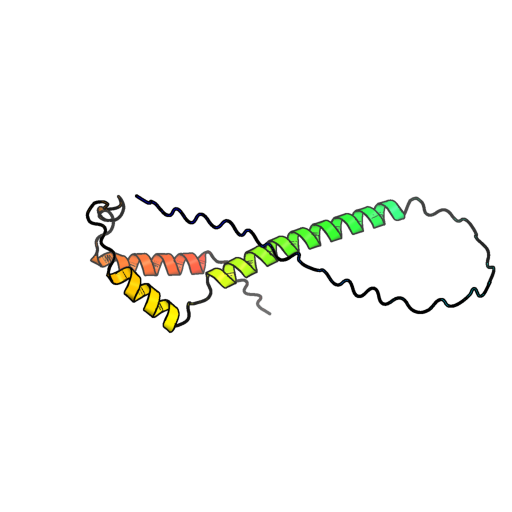A 1 130 ? 20.883 2.068 2.321 1.00 45.78 130 ASN A O 1
ATOM 1042 N N . THR A 1 131 ? 19.611 2.501 0.529 1.00 52.84 131 THR A N 1
ATOM 1043 C CA . THR A 1 131 ? 20.729 2.776 -0.368 1.00 52.84 131 THR A CA 1
ATOM 1044 C C . THR A 1 131 ? 21.187 4.203 -0.081 1.00 52.84 131 THR A C 1
ATOM 1046 O O . THR A 1 131 ? 20.904 5.125 -0.844 1.00 52.84 131 THR A O 1
ATOM 1049 N N . SER A 1 132 ? 21.854 4.398 1.057 1.00 39.69 132 SER A N 1
ATOM 1050 C CA . SER A 1 132 ? 22.710 5.555 1.281 1.00 39.69 132 SER A CA 1
ATOM 1051 C C . SER A 1 132 ? 23.909 5.401 0.354 1.00 39.69 132 SER A C 1
ATOM 1053 O O . SER A 1 132 ? 24.920 4.805 0.706 1.00 39.69 132 SER A O 1
ATOM 1055 N N . LEU A 1 133 ? 23.776 5.907 -0.869 1.00 42.09 133 LEU A N 1
ATOM 1056 C CA . LEU A 1 133 ? 24.921 6.337 -1.659 1.00 42.09 133 LEU A CA 1
ATOM 1057 C C . LEU A 1 133 ? 25.382 7.667 -1.059 1.00 42.09 133 LEU A C 1
ATOM 1059 O O . LEU A 1 133 ? 24.880 8.736 -1.390 1.00 42.09 133 LEU A O 1
ATOM 1063 N N . HIS A 1 134 ? 26.284 7.564 -0.092 1.00 39.53 134 HIS A N 1
ATOM 1064 C CA . HIS A 1 134 ? 27.144 8.655 0.348 1.00 39.53 134 HIS A CA 1
ATOM 1065 C C . HIS A 1 134 ? 28.181 8.924 -0.752 1.00 39.53 134 HIS A C 1
ATOM 1067 O O . HIS A 1 134 ? 28.954 8.023 -1.079 1.00 39.53 134 HIS A O 1
ATOM 1073 N N . ASN A 1 135 ? 28.179 10.152 -1.275 1.00 41.75 135 ASN A N 1
ATOM 1074 C CA . ASN A 1 135 ? 29.315 10.815 -1.918 1.00 41.75 135 ASN A CA 1
ATOM 1075 C C . ASN A 1 135 ? 29.674 12.044 -1.084 1.00 41.75 135 ASN A C 1
ATOM 1077 O O . ASN A 1 135 ? 28.723 12.744 -0.662 1.00 41.75 135 ASN A O 1
#

Foldseek 3Di:
DDDDDPPDDDPPPPPPPPPPPPPDDDDDDDDDDDDDDDDDDDPPVVVVVVVVVVVVVVVVVVVVVVVVVVVVVCVVPPDDDPVVVVVVVVVCVPDDDPPDDDPCNVVDDPVCPVVVVVVVVVVVVVPPPPPPPDD